Protein AF-C8ZLJ5-F1 (afdb_monomer_lite)

Secondary structure (DSSP, 8-state):
-EE--SHHHHHHHHHHTT-TT-----EE-TTS-HHHHHHHHH-BTTTB-

Structure (mmCIF, N/CA/C/O backbone):
data_AF-C8ZLJ5-F1
#
_entry.id   AF-C8ZLJ5-F1
#
loop_
_atom_site.group_PDB
_atom_site.id
_atom_site.type_symbol
_atom_site.label_atom_id
_atom_site.label_alt_id
_atom_site.label_comp_id
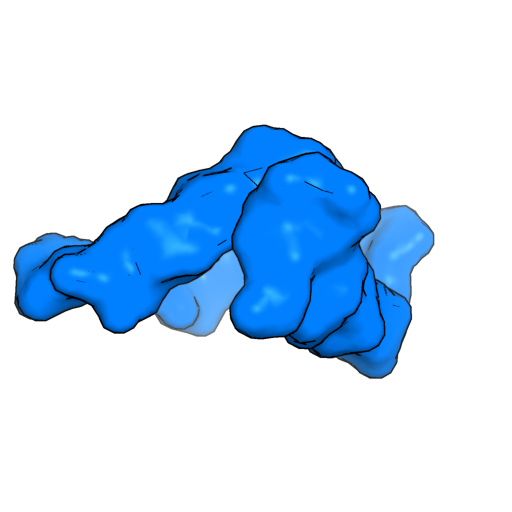_atom_site.label_asym_id
_atom_site.label_entity_id
_atom_site.label_seq_id
_atom_site.pdbx_PDB_ins_code
_atom_site.Cartn_x
_atom_site.Cartn_y
_atom_site.Cartn_z
_atom_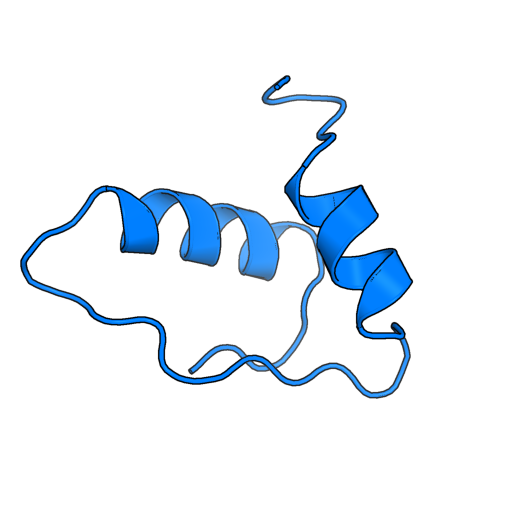site.occupancy
_atom_site.B_iso_or_equiv
_atom_site.auth_seq_id
_atom_site.auth_comp_id
_atom_site.auth_asym_id
_atom_site.auth_atom_id
_atom_site.pdbx_PDB_model_num
ATOM 1 N N . GLY A 1 1 ? -7.548 -1.968 -6.126 1.00 87.38 1 GLY A N 1
ATOM 2 C CA . GLY A 1 1 ? -6.071 -1.941 -6.129 1.00 87.38 1 GLY A CA 1
ATOM 3 C C . GLY A 1 1 ? -5.568 -0.546 -5.805 1.00 87.38 1 GLY A C 1
ATOM 4 O O . GLY A 1 1 ? -6.348 0.393 -5.909 1.00 87.38 1 GLY A O 1
ATOM 5 N N . ILE A 1 2 ? -4.304 -0.406 -5.403 1.00 95.44 2 ILE A N 1
ATOM 6 C CA . ILE A 1 2 ? -3.671 0.873 -5.026 1.00 95.44 2 ILE A CA 1
ATOM 7 C C . ILE A 1 2 ? -2.552 1.198 -6.019 1.00 95.44 2 ILE A C 1
ATOM 9 O O . ILE A 1 2 ? -1.708 0.348 -6.285 1.00 95.44 2 ILE A O 1
ATOM 13 N N . ASN A 1 3 ? -2.530 2.423 -6.548 1.00 95.25 3 ASN A N 1
ATOM 14 C CA . ASN A 1 3 ? -1.445 2.914 -7.398 1.00 95.25 3 ASN A CA 1
ATOM 15 C C . ASN A 1 3 ? -0.670 4.010 -6.651 1.00 95.25 3 ASN A C 1
ATOM 17 O O . ASN A 1 3 ? -1.210 5.088 -6.407 1.00 95.25 3 ASN A O 1
ATOM 21 N N . GLY A 1 4 ? 0.565 3.700 -6.262 1.00 94.44 4 GLY A N 1
ATOM 22 C CA . GLY A 1 4 ? 1.409 4.475 -5.356 1.00 94.44 4 GLY A CA 1
ATOM 23 C C . GLY A 1 4 ? 1.352 3.951 -3.917 1.00 94.44 4 GLY A C 1
ATOM 24 O O . GLY A 1 4 ? 0.343 4.106 -3.226 1.00 94.44 4 GLY A O 1
ATOM 25 N N . PHE A 1 5 ? 2.457 3.381 -3.425 1.00 95.75 5 PHE A N 1
ATOM 26 C CA . PHE A 1 5 ? 2.567 2.782 -2.085 1.00 95.75 5 PHE A CA 1
ATOM 27 C C . PHE A 1 5 ? 3.299 3.682 -1.072 1.00 95.75 5 PHE A C 1
ATOM 29 O O . PHE A 1 5 ? 4.024 3.248 -0.170 1.00 95.75 5 PHE A O 1
ATOM 36 N N . GLY A 1 6 ? 3.063 4.987 -1.206 1.00 92.56 6 GLY A N 1
ATOM 37 C CA . GLY A 1 6 ? 3.500 6.011 -0.262 1.00 92.56 6 GLY A CA 1
ATOM 38 C C . GLY A 1 6 ? 2.656 6.049 1.017 1.00 92.56 6 GLY A C 1
ATOM 39 O O . GLY A 1 6 ? 1.965 5.099 1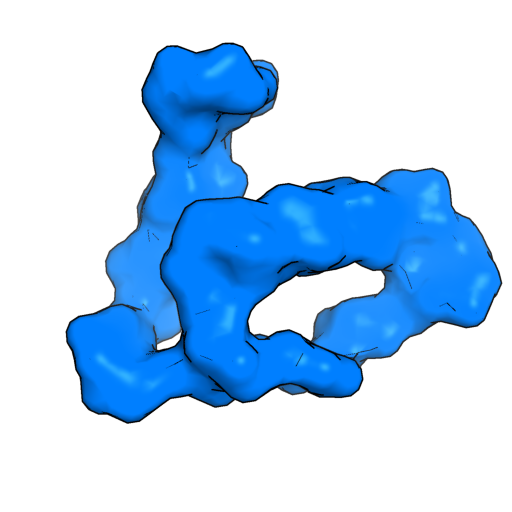.380 1.00 92.56 6 GLY A O 1
ATOM 40 N N . ARG A 1 7 ? 2.688 7.186 1.720 1.00 93.81 7 ARG A N 1
ATOM 41 C CA . ARG A 1 7 ? 2.025 7.347 3.026 1.00 93.81 7 ARG A CA 1
ATOM 42 C C . ARG A 1 7 ? 0.520 7.049 2.980 1.00 93.81 7 ARG A C 1
ATOM 44 O O . ARG A 1 7 ? 0.041 6.254 3.778 1.00 93.81 7 ARG A O 1
ATOM 51 N N . ILE A 1 8 ? -0.210 7.638 2.030 1.00 95.12 8 ILE A N 1
ATOM 52 C CA . ILE A 1 8 ? -1.661 7.416 1.900 1.00 95.12 8 ILE A CA 1
ATOM 53 C C . ILE A 1 8 ? -1.965 5.989 1.438 1.00 95.12 8 ILE A C 1
ATOM 55 O O . ILE A 1 8 ? -2.826 5.342 2.024 1.00 95.12 8 ILE A O 1
ATOM 59 N N . GLY A 1 9 ? -1.225 5.469 0.453 1.00 95.31 9 GLY A N 1
ATOM 60 C CA . GLY A 1 9 ? -1.415 4.104 -0.045 1.00 95.31 9 GLY A CA 1
ATOM 61 C C . GLY A 1 9 ? -1.298 3.053 1.063 1.00 95.31 9 GLY A C 1
ATOM 62 O O . GLY A 1 9 ? -2.153 2.179 1.177 1.00 95.31 9 GLY A O 1
ATOM 63 N N . ARG A 1 10 ? -0.307 3.184 1.954 1.00 95.31 10 ARG A N 1
ATOM 64 C CA . ARG A 1 10 ? -0.153 2.273 3.100 1.00 95.31 10 ARG A CA 1
ATOM 65 C C . ARG A 1 10 ? -1.280 2.396 4.123 1.00 95.31 10 ARG A C 1
ATOM 67 O O . ARG A 1 10 ? -1.734 1.380 4.637 1.00 95.31 10 ARG A O 1
ATOM 74 N N . LEU A 1 11 ? -1.754 3.610 4.403 1.00 95.06 11 LEU A N 1
ATOM 75 C CA . LEU A 1 11 ? -2.874 3.815 5.329 1.00 95.06 11 LEU A CA 1
ATOM 76 C C . LEU A 1 11 ? -4.176 3.230 4.781 1.00 95.06 11 LEU A C 1
ATOM 78 O O . LEU A 1 11 ? -4.883 2.532 5.502 1.00 95.06 11 LEU A O 1
ATOM 82 N N . VAL A 1 12 ? -4.453 3.449 3.495 1.00 95.62 12 VAL A N 1
ATOM 83 C CA . VAL A 1 12 ? -5.603 2.846 2.813 1.00 95.62 12 VAL A CA 1
ATOM 84 C C . VAL A 1 12 ? -5.507 1.323 2.851 1.00 95.62 12 VAL A C 1
ATOM 86 O O . VAL A 1 12 ? -6.491 0.672 3.182 1.00 95.62 12 VAL A O 1
ATOM 89 N N . ALA A 1 13 ? -4.325 0.753 2.591 1.00 95.31 13 ALA A N 1
ATOM 90 C CA . ALA A 1 13 ? -4.113 -0.688 2.696 1.00 95.31 13 ALA A CA 1
ATOM 91 C C . ALA A 1 13 ? -4.369 -1.220 4.119 1.00 95.31 13 ALA A C 1
ATOM 93 O O . ALA A 1 13 ? -5.036 -2.239 4.261 1.00 95.31 13 ALA A O 1
ATOM 94 N N . ARG A 1 14 ? -3.923 -0.520 5.176 1.00 93.62 14 ARG A N 1
ATOM 95 C CA . ARG A 1 14 ? -4.213 -0.916 6.570 1.00 93.62 14 ARG A CA 1
ATOM 96 C C . ARG A 1 14 ? -5.708 -0.907 6.880 1.00 93.62 14 ARG A C 1
ATOM 98 O O . ARG A 1 14 ? -6.196 -1.856 7.479 1.00 93.62 14 ARG A O 1
ATOM 105 N N . VAL A 1 15 ? -6.429 0.135 6.463 1.00 94.50 15 VAL A N 1
ATOM 106 C CA . VAL A 1 15 ? -7.882 0.227 6.685 1.00 94.50 15 VAL A CA 1
ATOM 107 C C . VAL A 1 15 ? -8.628 -0.842 5.888 1.00 94.50 15 VAL A C 1
ATOM 109 O O . VAL A 1 15 ? -9.557 -1.446 6.412 1.00 94.50 15 VAL A O 1
ATOM 112 N N . ALA A 1 16 ? -8.214 -1.110 4.647 1.00 95.31 16 ALA A N 1
ATOM 113 C CA . ALA A 1 16 ? -8.817 -2.154 3.821 1.00 95.31 16 ALA A CA 1
ATOM 114 C C . ALA A 1 16 ? -8.675 -3.546 4.459 1.00 95.31 16 ALA A C 1
ATOM 116 O O . ALA A 1 16 ? -9.626 -4.310 4.435 1.00 95.31 16 ALA A O 1
ATOM 117 N N . LEU A 1 17 ? -7.543 -3.851 5.106 1.00 92.12 17 LEU A N 1
ATOM 118 C CA . LEU A 1 17 ? -7.352 -5.122 5.824 1.00 92.12 17 LEU A CA 1
ATOM 119 C C . LEU A 1 17 ? -8.230 -5.281 7.078 1.00 92.12 17 LEU A C 1
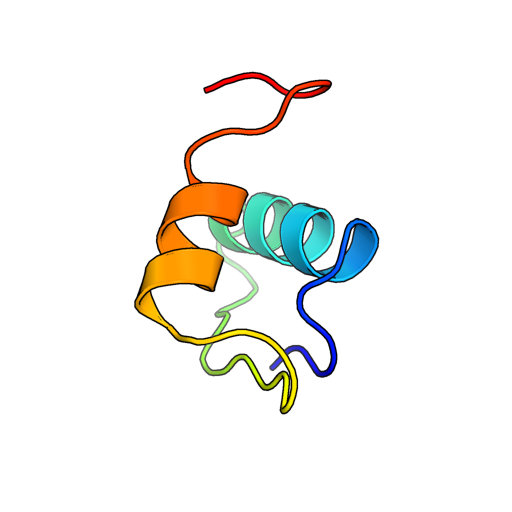ATOM 121 O O . LEU A 1 17 ? -8.328 -6.383 7.606 1.00 92.12 17 LEU A O 1
ATOM 125 N N . GLN A 1 18 ? -8.830 -4.201 7.582 1.00 94.38 18 GLN A N 1
ATOM 126 C CA . GLN A 1 18 ? -9.732 -4.224 8.741 1.00 94.38 18 GLN A CA 1
ATOM 127 C C . GLN A 1 18 ? -11.211 -4.278 8.339 1.00 94.38 18 GLN A C 1
ATOM 129 O O . GLN A 1 18 ? -12.085 -4.213 9.201 1.00 94.38 18 GLN A O 1
ATOM 134 N N . ARG A 1 19 ? -11.498 -4.324 7.037 1.00 95.62 19 ARG A N 1
ATOM 135 C CA . ARG A 1 19 ? -12.841 -4.232 6.478 1.00 95.62 19 ARG A CA 1
ATOM 136 C C . ARG A 1 19 ? -13.191 -5.515 5.743 1.00 95.62 19 ARG A C 1
ATOM 138 O O . ARG A 1 19 ? -12.492 -5.903 4.819 1.00 95.62 19 ARG A O 1
ATOM 145 N N . ASP A 1 20 ? -14.322 -6.110 6.099 1.00 95.38 20 ASP A N 1
ATOM 146 C CA . ASP A 1 20 ? -14.803 -7.338 5.453 1.00 95.38 20 ASP A CA 1
ATOM 147 C C . ASP A 1 20 ? -15.497 -7.074 4.103 1.00 95.38 20 ASP A C 1
ATOM 149 O O . ASP A 1 20 ? -15.780 -7.999 3.348 1.00 95.38 20 ASP A O 1
ATOM 153 N N . ASP A 1 21 ? -15.789 -5.807 3.787 1.00 96.06 21 ASP A N 1
ATOM 154 C CA . ASP A 1 21 ? -16.482 -5.390 2.565 1.00 96.06 21 ASP A CA 1
ATOM 155 C C . ASP A 1 21 ? -15.535 -4.968 1.428 1.00 96.06 21 ASP A C 1
ATOM 157 O O . ASP A 1 21 ? -15.995 -4.598 0.345 1.00 96.06 21 ASP A O 1
ATOM 161 N N . VAL A 1 22 ? -14.215 -5.010 1.652 1.00 94.88 22 VAL A N 1
ATOM 162 C CA . VAL A 1 22 ? -13.201 -4.599 0.672 1.00 94.88 22 VAL A CA 1
ATOM 163 C C . VAL A 1 22 ? -12.030 -5.576 0.657 1.00 94.88 22 VAL A C 1
ATOM 165 O O . VAL A 1 22 ? -11.396 -5.815 1.674 1.00 94.88 22 VAL A O 1
ATOM 168 N N . GLU A 1 23 ? -11.659 -6.053 -0.532 1.00 95.69 23 GLU A N 1
ATOM 169 C CA . GLU A 1 23 ? -10.465 -6.878 -0.732 1.00 95.69 23 GLU A CA 1
ATOM 170 C C . GLU A 1 23 ? -9.381 -6.109 -1.509 1.00 95.69 23 GLU A C 1
ATOM 172 O O . GLU A 1 23 ? -9.591 -5.625 -2.629 1.00 95.69 23 GLU A O 1
ATOM 177 N N . LEU A 1 24 ? -8.182 -5.994 -0.927 1.00 93.62 24 LEU A N 1
ATOM 178 C CA . LEU A 1 24 ? -7.029 -5.399 -1.602 1.00 93.62 24 LEU A CA 1
ATOM 179 C C . LEU A 1 24 ? -6.289 -6.448 -2.444 1.00 93.62 24 LEU A C 1
ATOM 181 O O . LEU A 1 24 ? -5.372 -7.107 -1.971 1.00 93.62 24 LEU A O 1
ATOM 185 N N . VAL A 1 25 ? -6.647 -6.538 -3.725 1.00 96.50 25 VAL A N 1
ATOM 186 C CA . VAL A 1 25 ? -6.095 -7.553 -4.648 1.00 96.50 25 VAL A CA 1
ATOM 187 C C . VAL A 1 25 ? -4.760 -7.187 -5.311 1.00 96.50 25 VAL A C 1
ATOM 189 O O . VAL A 1 25 ? -4.071 -8.057 -5.833 1.00 96.50 25 VAL A O 1
ATOM 192 N N . ALA A 1 26 ? -4.398 -5.900 -5.362 1.00 95.56 26 ALA A N 1
ATOM 193 C CA . ALA A 1 26 ? -3.196 -5.449 -6.069 1.00 95.56 26 ALA A CA 1
ATOM 194 C C . ALA A 1 26 ? -2.695 -4.086 -5.579 1.00 95.56 26 ALA A C 1
ATOM 196 O O . ALA A 1 26 ? -3.492 -3.188 -5.277 1.00 95.56 26 ALA A O 1
ATOM 197 N N . VAL A 1 27 ? -1.373 -3.919 -5.591 1.00 94.50 27 VAL A N 1
ATOM 198 C CA . VAL A 1 27 ? -0.657 -2.666 -5.329 1.00 94.50 27 VAL A CA 1
ATOM 199 C C . VAL A 1 27 ? 0.412 -2.488 -6.407 1.00 94.50 27 VAL A C 1
ATOM 201 O O . VAL A 1 27 ? 1.082 -3.451 -6.767 1.00 94.50 27 VAL A O 1
ATOM 204 N N . ASN A 1 28 ? 0.572 -1.269 -6.915 1.00 95.00 28 ASN A N 1
ATOM 205 C CA . ASN A 1 28 ? 1.597 -0.913 -7.892 1.00 95.00 28 ASN A CA 1
ATOM 206 C C . ASN A 1 28 ? 2.380 0.321 -7.427 1.00 95.00 28 ASN A C 1
ATOM 208 O O . ASN A 1 28 ? 1.771 1.332 -7.086 1.00 95.00 28 ASN A O 1
ATOM 212 N N . ASP A 1 29 ? 3.709 0.261 -7.463 1.00 94.88 29 ASP A N 1
ATOM 213 C CA . ASP A 1 29 ? 4.594 1.423 -7.339 1.00 94.88 29 ASP A CA 1
ATOM 214 C C . ASP A 1 29 ? 5.894 1.134 -8.110 1.00 94.88 29 ASP A C 1
ATOM 216 O O . ASP A 1 29 ? 6.576 0.161 -7.786 1.00 94.88 29 ASP A O 1
ATOM 220 N N . PRO A 1 30 ? 6.250 1.925 -9.137 1.00 93.56 30 PRO A N 1
ATOM 221 C CA . PRO A 1 30 ? 7.427 1.645 -9.955 1.00 93.56 30 PRO A CA 1
ATOM 222 C C . PRO A 1 30 ? 8.752 1.971 -9.249 1.00 93.56 30 PRO A C 1
ATOM 224 O O . PRO A 1 30 ? 9.809 1.592 -9.749 1.00 93.56 30 PRO A O 1
ATOM 227 N N . PHE A 1 31 ? 8.721 2.679 -8.114 1.00 94.19 31 PHE A N 1
ATOM 228 C CA . PHE A 1 31 ? 9.922 3.163 -7.424 1.00 94.19 31 PHE A CA 1
ATOM 229 C C . PHE A 1 31 ? 10.280 2.354 -6.173 1.00 94.19 31 PHE A C 1
ATOM 231 O O . PHE A 1 31 ? 11.318 2.599 -5.560 1.00 94.19 31 PHE A O 1
ATOM 238 N N . ILE A 1 32 ? 9.429 1.408 -5.770 1.00 92.38 32 ILE A N 1
ATOM 239 C CA . ILE A 1 32 ? 9.557 0.666 -4.513 1.00 92.38 32 ILE A CA 1
ATOM 240 C C . ILE A 1 32 ? 9.495 -0.828 -4.836 1.00 92.38 32 ILE A C 1
ATOM 242 O O . ILE A 1 32 ? 8.536 -1.305 -5.432 1.00 92.38 32 ILE A O 1
ATOM 246 N N . THR A 1 33 ? 10.512 -1.588 -4.435 1.00 94.75 33 THR A N 1
ATOM 247 C CA . THR A 1 33 ? 10.509 -3.049 -4.593 1.00 94.75 33 THR A CA 1
ATOM 248 C C . THR A 1 33 ? 9.549 -3.706 -3.600 1.00 94.75 33 THR A C 1
ATOM 250 O O . THR A 1 33 ? 9.282 -3.162 -2.530 1.00 94.75 33 THR A O 1
ATOM 253 N N . THR A 1 34 ? 9.056 -4.907 -3.907 1.00 93.38 34 THR A N 1
ATOM 254 C CA . THR A 1 34 ? 8.105 -5.640 -3.049 1.00 93.38 34 THR A CA 1
ATOM 255 C C . THR A 1 34 ? 8.633 -5.881 -1.629 1.00 93.38 34 THR A C 1
ATOM 257 O O . THR A 1 34 ? 7.894 -5.715 -0.655 1.00 93.38 34 THR A O 1
ATOM 260 N N . ASP A 1 35 ? 9.920 -6.201 -1.483 1.00 94.50 35 ASP A N 1
ATOM 261 C CA . ASP A 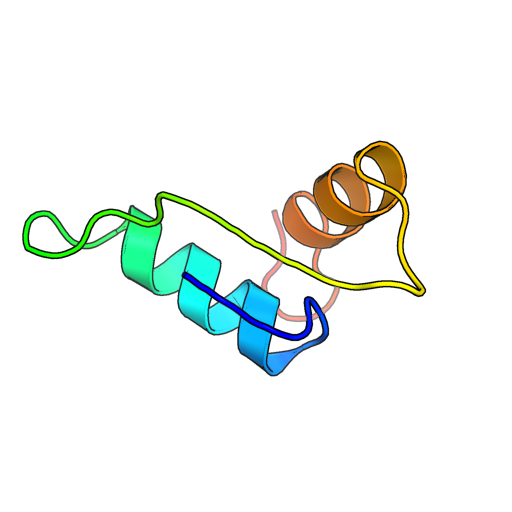1 35 ? 10.547 -6.379 -0.166 1.00 94.50 35 ASP A CA 1
ATOM 262 C C . ASP A 1 35 ? 10.521 -5.078 0.642 1.00 94.50 35 ASP A C 1
ATOM 264 O O . ASP A 1 35 ? 10.186 -5.065 1.831 1.00 94.50 35 ASP A O 1
ATOM 268 N N . TYR A 1 36 ? 10.803 -3.956 -0.025 1.00 93.94 36 TYR A N 1
ATOM 269 C CA . TYR A 1 36 ? 10.793 -2.649 0.613 1.00 93.94 36 TYR A CA 1
ATOM 270 C C . TYR A 1 36 ? 9.369 -2.184 0.943 1.00 93.94 36 TYR A C 1
ATOM 272 O O . TYR A 1 36 ? 9.136 -1.666 2.035 1.00 93.94 36 TYR A O 1
ATOM 280 N N . MET A 1 37 ? 8.388 -2.462 0.075 1.00 94.06 37 MET A N 1
ATOM 281 C CA . MET A 1 37 ? 6.966 -2.255 0.374 1.00 94.06 37 MET A CA 1
ATOM 282 C C . MET A 1 37 ? 6.559 -2.999 1.647 1.00 94.06 37 MET A C 1
ATOM 284 O O . MET A 1 37 ? 5.939 -2.413 2.532 1.00 94.06 37 MET A O 1
ATOM 288 N N . THR A 1 38 ? 6.943 -4.271 1.766 1.00 92.69 38 THR A N 1
ATOM 289 C CA . THR A 1 38 ? 6.608 -5.115 2.921 1.00 92.69 38 THR A CA 1
ATOM 290 C C . THR A 1 38 ? 7.211 -4.552 4.204 1.00 92.69 38 THR A C 1
ATOM 292 O O . THR A 1 38 ? 6.521 -4.436 5.217 1.00 92.69 38 THR A O 1
ATOM 295 N N . TYR A 1 39 ? 8.476 -4.126 4.152 1.00 93.56 39 TYR A N 1
ATOM 296 C CA . TYR A 1 39 ? 9.139 -3.461 5.271 1.00 93.56 39 TYR A CA 1
ATOM 297 C C . TYR A 1 39 ? 8.414 -2.173 5.690 1.00 93.56 39 TYR A C 1
ATOM 299 O O . TYR A 1 39 ? 8.052 -2.021 6.857 1.00 93.56 39 TYR A O 1
ATOM 307 N N . MET A 1 40 ? 8.141 -1.272 4.741 1.00 92.06 40 MET A N 1
ATOM 308 C CA . MET A 1 40 ? 7.451 -0.002 5.001 1.00 92.06 40 MET A CA 1
ATOM 309 C C . MET A 1 40 ? 6.010 -0.188 5.482 1.00 92.06 40 MET A C 1
ATOM 311 O O . MET A 1 40 ? 5.463 0.678 6.162 1.00 92.06 40 MET A O 1
ATOM 315 N N . PHE A 1 41 ? 5.361 -1.284 5.090 1.00 93.19 41 PHE A N 1
ATOM 316 C CA . PHE A 1 41 ? 4.023 -1.615 5.555 1.00 93.19 41 PHE A CA 1
ATOM 317 C C . PHE A 1 41 ? 4.042 -2.164 6.981 1.00 93.19 41 PHE A C 1
ATOM 319 O O . PHE A 1 41 ? 3.201 -1.772 7.788 1.00 93.19 41 PHE A O 1
ATOM 326 N N . LYS A 1 42 ? 5.022 -3.016 7.306 1.00 92.12 42 LYS A N 1
ATOM 327 C CA . LYS A 1 42 ? 5.194 -3.639 8.624 1.00 92.12 42 LYS A CA 1
ATOM 328 C C . LYS A 1 42 ? 5.651 -2.658 9.708 1.00 92.12 42 LYS A C 1
ATOM 330 O O . LYS A 1 42 ? 5.287 -2.841 10.868 1.00 92.12 42 LYS A O 1
ATOM 335 N N . TYR A 1 43 ? 6.444 -1.651 9.349 1.00 92.31 43 TYR A N 1
ATOM 336 C CA . TYR A 1 43 ? 6.995 -0.670 10.283 1.00 92.31 43 TYR A CA 1
ATOM 337 C C . TYR A 1 43 ? 6.597 0.745 9.861 1.00 92.31 43 TYR A C 1
ATOM 339 O O . TYR A 1 43 ? 7.088 1.264 8.860 1.00 92.31 43 TYR A O 1
ATOM 347 N N . ASP A 1 44 ? 5.726 1.385 10.645 1.00 92.56 44 ASP A N 1
ATOM 348 C CA . ASP A 1 44 ? 5.337 2.783 10.447 1.00 92.56 44 ASP A CA 1
ATOM 349 C C . ASP A 1 44 ? 5.730 3.615 11.671 1.00 92.56 44 ASP A C 1
ATOM 351 O O . ASP A 1 44 ? 5.405 3.270 12.805 1.00 92.56 44 ASP A O 1
ATOM 355 N N . SER A 1 45 ? 6.451 4.715 11.456 1.00 91.81 45 SER A N 1
ATOM 356 C CA . SER A 1 45 ? 6.961 5.551 12.550 1.00 91.81 45 SER A CA 1
ATOM 357 C C . SER A 1 45 ? 5.872 6.327 13.297 1.00 91.81 45 SER A C 1
ATOM 359 O O . SER A 1 45 ? 6.120 6.774 14.411 1.00 91.81 45 SER A O 1
ATOM 361 N N . VAL A 1 46 ? 4.696 6.527 12.695 1.00 91.12 46 VAL A N 1
ATOM 362 C CA . VAL A 1 46 ? 3.576 7.273 13.293 1.00 91.12 46 VAL A CA 1
ATOM 363 C C . VAL A 1 46 ? 2.532 6.322 13.862 1.00 91.12 46 VAL A C 1
ATOM 365 O O . VAL A 1 46 ? 2.019 6.558 14.951 1.00 91.12 46 VAL A O 1
ATOM 368 N N . HIS A 1 47 ? 2.221 5.252 13.133 1.00 85.19 47 HIS A N 1
ATOM 369 C CA . HIS A 1 47 ? 1.161 4.308 13.494 1.00 85.19 47 HIS A CA 1
ATOM 370 C C . HIS A 1 47 ? 1.667 3.025 14.161 1.00 85.19 47 HIS A C 1
ATOM 372 O O . HIS A 1 47 ? 0.854 2.181 14.522 1.00 85.19 47 HIS A O 1
ATOM 378 N N . GLY A 1 48 ? 2.982 2.883 14.342 1.00 79.50 48 GLY A N 1
ATOM 379 C CA . GLY A 1 48 ? 3.591 1.733 15.001 1.00 79.50 48 GLY A CA 1
ATOM 380 C C . GLY A 1 48 ? 3.490 0.424 14.209 1.00 79.50 48 GLY A C 1
ATOM 381 O O . GLY A 1 48 ? 3.075 0.393 13.036 1.00 79.50 48 GLY A O 1
ATOM 382 N N . GLN A 1 49 ? 3.925 -0.648 14.881 1.00 61.38 49 GLN A N 1
ATOM 383 C CA . GLN A 1 49 ? 3.603 -2.030 14.519 1.00 61.38 49 GLN A CA 1
ATOM 384 C C . GLN A 1 49 ? 2.219 -2.395 15.041 1.00 61.38 49 GLN A C 1
ATOM 386 O O . GLN A 1 49 ? 1.976 -2.134 16.240 1.00 61.38 49 GLN A O 1
#

InterPro domains:
  IPR020828 Glyceraldehyde 3-phosphate dehydrogenase, NAD(P) binding domain [PF00044] (1-49)
  IPR020828 Glycera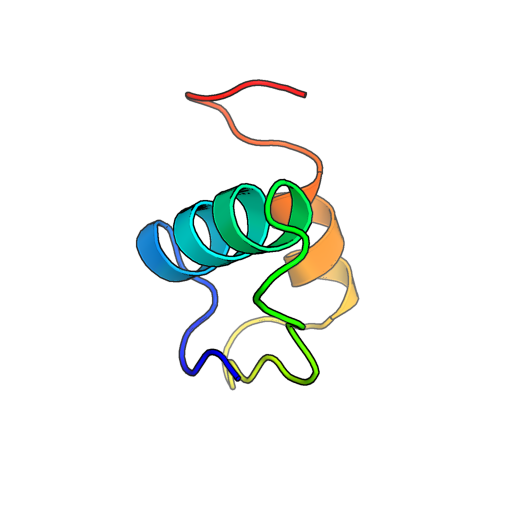ldehyde 3-phosphate dehydrogenase, NAD(P) binding domain [SM00846] (1-49)
  IPR020831 Glyceraldehyde/Erythrose phosphate dehydrogenase family [PTHR10836] (1-49)
  IPR036291 NAD(P)-binding domain superfamily [SSF51735] (1-49)

Organism: Rhododendron simsii (NCBI:txid118357)

Radius of gyration: 10.6 Å; chains: 1; bounding box: 27×15×25 Å

Sequence (49 aa):
GINGFGRIGRLVARVALQRDDVELVAVNDPFITTDYMTYMFKYDSVHGQ

Foldseek 3Di:
DEEDLPDVVLVVVVVQVVDPVHDDPDYDDPPADPVRSVVCSQQDPVPGD

pLDDT: mean 92.9, std 5.38, range [61.38, 96.5]